Protein AF-X0X6C0-F1 (afdb_monomer_lite)

Organism: NCBI:txid412755

Sequence (104 aa):
MNFSKYIDIPYLHKGSEFSGADCWGLVKLIYKEEKSIILPNFWYREFWYKNDKNHIIDNIPKVKIIKILPPYQKFDGLLFYDQKRKLVNHIGLIIEEDKFIHTY

pLDDT: mean 88.21, std 8.88, range [65.0, 97.38]

InterPro domains:
  IPR000064 Endopeptidase, NLPC/P60 domain [PF00877] (10-103)
  IPR000064 Endopeptidase, NLPC/P60 domain [PS51935] (1-104)
  IPR038765 Papain-like cysteine peptidase superfamily [SSF54001] (5-103)

Radius of gyration: 13.35 Å; chains: 1; bounding box: 30×30×30 Å

Secondary structure (DSSP, 8-state):
--GGGGTTPPB-TT-EETTEE-HHHHHHHHHHHHH---PPPPP--TTGGGGT--HHHHHHHHHT-----SSP-TT-EEEEEETTTTEEEEEEEEEETTEEE---

Foldseek 3Di:
DDCVLLPPQDDDVQAQDSVHAAFVSVLQNCCCPVPVDHDDDFDDDPVNLVVLDQRVVVCCVVRVDDDDDPPDDFQDKDWDADPVSRYTDGIWTHHDVVDTDGDD

Structure (mmCIF, N/CA/C/O backbone):
data_AF-X0X6C0-F1
#
_entry.id   AF-X0X6C0-F1
#
loop_
_atom_site.group_PDB
_atom_site.id
_atom_site.type_symbol
_atom_site.label_atom_id
_atom_site.label_alt_id
_atom_site.label_comp_id
_atom_site.label_asym_id
_atom_site.label_entity_id
_atom_site.label_seq_id
_atom_site.pdbx_PDB_ins_code
_atom_site.Cartn_x
_atom_site.Cartn_y
_atom_site.Cartn_z
_atom_site.occupancy
_atom_site.B_iso_or_equiv
_atom_site.auth_seq_id
_atom_site.auth_comp_id
_atom_site.auth_asym_id
_atom_site.auth_atom_id
_atom_site.pdbx_PDB_model_num
ATOM 1 N N . MET A 1 1 ? -14.283 5.497 11.752 1.00 67.31 1 MET A N 1
ATOM 2 C CA . MET A 1 1 ? -13.517 5.839 10.531 1.00 67.31 1 MET A CA 1
ATOM 3 C C . MET A 1 1 ? -14.073 5.020 9.390 1.00 67.31 1 MET A C 1
ATOM 5 O O . MET A 1 1 ? -14.217 3.817 9.565 1.00 67.31 1 MET A O 1
ATOM 9 N N . ASN A 1 2 ? -14.426 5.672 8.286 1.00 85.62 2 ASN A N 1
ATOM 10 C CA . ASN A 1 2 ? -14.987 5.023 7.109 1.00 85.62 2 ASN A CA 1
ATOM 11 C C . ASN A 1 2 ? -13.914 4.983 6.006 1.00 85.62 2 ASN A C 1
ATOM 13 O O . ASN A 1 2 ? -13.487 6.038 5.541 1.00 85.62 2 ASN A O 1
ATOM 17 N N . PHE A 1 3 ? -13.479 3.783 5.607 1.00 92.25 3 PHE A N 1
ATOM 18 C CA . PHE A 1 3 ? -12.475 3.607 4.550 1.00 92.25 3 PHE A CA 1
ATOM 19 C C . PHE A 1 3 ? -13.050 3.653 3.129 1.00 92.25 3 PHE A C 1
ATOM 21 O O . PHE A 1 3 ? -12.276 3.647 2.178 1.00 92.25 3 PHE A O 1
ATOM 28 N N . SER A 1 4 ? -14.372 3.760 2.954 1.00 94.06 4 SER A N 1
ATOM 29 C CA . SER A 1 4 ? -15.015 3.824 1.635 1.00 94.06 4 SER A CA 1
ATOM 30 C C . SER A 1 4 ? -14.479 4.956 0.757 1.00 94.06 4 SER A C 1
ATOM 32 O O . SER A 1 4 ? -14.447 4.800 -0.455 1.00 94.06 4 SER A O 1
ATOM 34 N N . LYS A 1 5 ? -13.992 6.064 1.341 1.00 95.44 5 LYS A N 1
ATOM 35 C CA . LYS A 1 5 ? -13.390 7.175 0.578 1.00 95.44 5 LYS A CA 1
ATOM 36 C C . LYS A 1 5 ? -12.072 6.816 -0.124 1.00 95.44 5 LYS A C 1
ATOM 38 O O . LYS A 1 5 ? -11.607 7.586 -0.951 1.00 95.44 5 LYS A O 1
ATOM 43 N N . TYR A 1 6 ? -11.463 5.683 0.226 1.00 96.62 6 TYR A N 1
ATOM 44 C CA . TYR A 1 6 ? -10.223 5.187 -0.376 1.00 96.62 6 TYR A CA 1
ATOM 45 C C . TYR A 1 6 ? -10.447 4.083 -1.412 1.00 96.62 6 TYR A C 1
ATOM 47 O O . TYR A 1 6 ? -9.482 3.567 -1.973 1.00 96.62 6 TYR A O 1
ATOM 55 N N . ILE A 1 7 ? -11.703 3.696 -1.631 1.00 96.06 7 ILE A N 1
ATOM 56 C CA . ILE A 1 7 ? -12.088 2.706 -2.633 1.00 96.06 7 ILE A CA 1
ATOM 57 C C . ILE A 1 7 ? -12.160 3.393 -4.001 1.00 96.06 7 ILE A C 1
ATOM 59 O O . ILE A 1 7 ? -12.466 4.580 -4.083 1.00 96.06 7 ILE A O 1
ATOM 63 N N . ASP A 1 8 ? -11.828 2.648 -5.057 1.00 95.88 8 ASP A N 1
ATOM 64 C CA . ASP A 1 8 ? -11.825 3.095 -6.458 1.00 95.88 8 ASP A CA 1
ATOM 65 C C . ASP A 1 8 ? -10.878 4.261 -6.790 1.00 95.88 8 ASP A C 1
ATOM 67 O O . ASP A 1 8 ? -10.960 4.846 -7.872 1.00 95.88 8 ASP A O 1
ATOM 71 N N . ILE A 1 9 ? -9.917 4.570 -5.910 1.00 97.38 9 ILE A N 1
ATOM 72 C CA . ILE A 1 9 ? -8.798 5.446 -6.272 1.00 97.38 9 ILE A CA 1
ATOM 73 C C . ILE A 1 9 ? -8.024 4.764 -7.412 1.00 97.38 9 ILE A C 1
ATOM 75 O O . ILE A 1 9 ? -7.554 3.635 -7.233 1.00 97.38 9 ILE A O 1
ATOM 79 N N . PRO A 1 10 ? -7.868 5.416 -8.578 1.00 96.94 10 PRO A N 1
ATOM 80 C CA . PRO A 1 10 ? -7.202 4.799 -9.711 1.00 96.94 10 PRO A CA 1
ATOM 81 C C . PRO A 1 10 ? -5.726 4.546 -9.403 1.00 96.94 10 PRO A C 1
ATOM 83 O O . PRO A 1 10 ? -5.079 5.283 -8.654 1.00 96.94 10 PRO A O 1
ATOM 86 N N . TYR A 1 11 ? -5.170 3.511 -10.027 1.00 95.56 11 TYR A N 1
ATOM 87 C CA . TYR A 1 11 ? -3.736 3.282 -9.955 1.00 95.56 11 TYR A CA 1
ATOM 88 C C . TYR A 1 11 ? -2.980 4.444 -10.603 1.00 95.56 11 TYR A C 1
ATOM 90 O O . TYR A 1 11 ? -3.225 4.797 -11.758 1.00 95.56 11 TYR A O 1
ATOM 98 N N . LEU A 1 12 ? -2.018 4.997 -9.871 1.00 94.50 12 LEU A N 1
ATOM 99 C CA . LEU A 1 12 ? -1.051 5.946 -10.403 1.00 94.50 12 LEU A CA 1
ATOM 100 C C . LEU A 1 12 ? 0.309 5.636 -9.794 1.00 94.50 12 LEU A C 1
ATOM 102 O O . LEU A 1 12 ? 0.498 5.785 -8.588 1.00 94.50 12 LEU A O 1
ATOM 106 N N . HIS A 1 13 ? 1.271 5.238 -10.628 1.00 91.38 13 HIS A N 1
ATOM 107 C CA . HIS A 1 13 ? 2.648 5.013 -10.189 1.00 91.38 13 HIS A CA 1
ATOM 108 C C . HIS A 1 13 ? 3.200 6.271 -9.510 1.00 91.38 13 HIS A C 1
ATOM 110 O O . HIS A 1 13 ? 3.232 7.344 -10.115 1.00 91.38 13 HIS A O 1
ATOM 116 N N . LYS A 1 14 ? 3.646 6.140 -8.256 1.00 90.06 14 LYS A N 1
ATOM 117 C CA . LYS A 1 14 ? 4.063 7.234 -7.356 1.00 90.06 14 LYS A CA 1
ATOM 118 C C . LYS A 1 14 ? 2.971 8.239 -6.985 1.00 90.06 14 LYS A C 1
ATOM 120 O O . LYS A 1 14 ? 3.280 9.255 -6.359 1.00 90.06 14 LYS A O 1
ATOM 125 N N . GLY A 1 15 ? 1.721 7.983 -7.351 1.00 94.06 15 GLY A N 1
ATOM 126 C CA . GLY A 1 15 ? 0.579 8.748 -6.873 1.00 94.06 15 GLY A CA 1
ATOM 127 C C . GLY A 1 15 ? 0.400 8.548 -5.372 1.00 94.06 15 GLY A C 1
ATOM 128 O O . GLY A 1 15 ? 0.740 7.497 -4.840 1.00 94.06 15 GLY A O 1
ATOM 129 N N . SER A 1 16 ? -0.118 9.550 -4.669 1.00 95.06 16 SER A N 1
ATOM 130 C CA . SER A 1 16 ? -0.477 9.435 -3.248 1.00 95.06 16 SER A CA 1
ATOM 131 C C . SER A 1 16 ? -1.620 10.380 -2.883 1.00 95.06 16 SER A C 1
ATOM 133 O O . SER A 1 16 ? -1.598 11.015 -1.828 1.00 95.06 16 SER A O 1
ATOM 135 N N . GLU A 1 17 ? -2.568 10.534 -3.802 1.00 96.75 17 GLU A N 1
ATOM 136 C CA . GLU A 1 17 ? -3.716 11.433 -3.697 1.00 96.75 17 GLU A CA 1
ATOM 137 C C . GLU A 1 17 ? -4.991 10.701 -4.127 1.00 96.75 17 GLU A C 1
ATOM 139 O O . GLU A 1 17 ? -4.931 9.623 -4.713 1.00 96.75 17 GLU A O 1
ATOM 144 N N . PHE A 1 18 ? -6.162 11.286 -3.865 1.00 97.25 18 PHE A N 1
ATOM 145 C CA . PHE A 1 18 ? -7.439 10.709 -4.307 1.00 97.25 18 PHE A CA 1
ATOM 146 C C . PHE A 1 18 ? -7.578 10.643 -5.838 1.00 97.25 18 PHE A C 1
ATOM 148 O O . PHE A 1 18 ? -8.361 9.849 -6.346 1.00 97.25 18 PHE A O 1
ATOM 155 N N . SER A 1 19 ? -6.804 11.445 -6.576 1.00 97.25 19 SER A N 1
ATOM 156 C CA . SER A 1 19 ? -6.709 11.394 -8.041 1.00 97.25 19 SER A CA 1
ATOM 157 C C . SER A 1 19 ? -5.917 10.191 -8.557 1.00 97.25 19 SER A C 1
ATOM 159 O O . SER A 1 19 ? -5.999 9.881 -9.743 1.00 97.25 19 SER A O 1
ATOM 161 N N . GLY A 1 20 ? -5.156 9.521 -7.687 1.00 96.88 20 GLY A N 1
ATOM 162 C CA . GLY A 1 20 ? -4.458 8.289 -7.999 1.00 96.88 20 GLY A CA 1
ATOM 163 C C . GLY A 1 20 ? -3.378 7.931 -6.980 1.00 96.88 20 GLY A C 1
ATOM 164 O O . GLY A 1 20 ? -2.661 8.796 -6.461 1.00 96.88 20 GLY A O 1
ATOM 165 N N . ALA A 1 21 ? -3.235 6.634 -6.723 1.00 96.25 21 ALA A N 1
ATOM 166 C CA . ALA A 1 21 ? -2.257 6.099 -5.788 1.00 96.25 21 ALA A CA 1
ATOM 167 C C . ALA A 1 21 ? -1.726 4.731 -6.226 1.00 96.25 21 ALA A C 1
ATOM 169 O O . ALA A 1 21 ? -2.454 3.938 -6.817 1.00 96.25 21 ALA A O 1
ATOM 170 N N . ASP A 1 22 ? -0.469 4.447 -5.893 1.00 94.06 22 ASP A N 1
ATOM 171 C CA . ASP A 1 22 ? 0.062 3.082 -5.877 1.00 94.06 22 ASP A CA 1
ATOM 172 C C . ASP A 1 22 ? 0.032 2.505 -4.452 1.00 94.06 22 ASP A C 1
ATOM 174 O O . ASP A 1 22 ? -0.439 3.156 -3.514 1.00 94.06 22 ASP A O 1
ATOM 178 N N . CYS A 1 23 ? 0.512 1.273 -4.268 1.00 93.69 23 CYS A N 1
ATOM 179 C CA . CYS A 1 23 ? 0.449 0.587 -2.975 1.00 93.69 23 CYS A CA 1
ATOM 180 C C . CYS A 1 23 ? 1.046 1.391 -1.804 1.00 93.69 23 CYS A C 1
ATOM 182 O O . CYS A 1 23 ? 0.421 1.498 -0.747 1.00 93.69 23 CYS A O 1
ATOM 184 N N . TRP A 1 24 ? 2.216 2.011 -1.982 1.00 93.06 24 TRP A N 1
ATOM 185 C CA . TRP A 1 24 ? 2.815 2.867 -0.953 1.00 93.06 24 TRP A CA 1
ATOM 186 C C . TRP A 1 24 ? 2.095 4.214 -0.860 1.00 93.06 24 TRP A C 1
ATOM 188 O O . TRP A 1 24 ? 1.848 4.728 0.230 1.00 93.06 24 TRP A O 1
ATOM 198 N N . GLY A 1 25 ? 1.710 4.767 -2.005 1.00 94.62 25 GLY A N 1
ATOM 199 C CA . GLY A 1 25 ? 0.916 5.973 -2.136 1.00 94.62 25 GLY A CA 1
ATOM 200 C C . GLY A 1 25 ? -0.379 5.957 -1.339 1.00 94.62 25 GLY A C 1
ATOM 201 O O . GLY A 1 25 ? -0.696 6.936 -0.663 1.00 94.62 25 GLY A O 1
ATOM 202 N N . LEU A 1 26 ? -1.091 4.832 -1.366 1.00 96.62 26 LEU A N 1
ATOM 203 C CA . LEU A 1 26 ? -2.326 4.638 -0.622 1.00 96.62 26 LEU A CA 1
ATOM 204 C C . LEU A 1 26 ? -2.067 4.633 0.888 1.00 96.62 26 LEU A C 1
ATOM 206 O O . LEU A 1 26 ? -2.780 5.303 1.633 1.00 96.62 26 LEU A O 1
ATOM 210 N N . VAL A 1 27 ? -1.011 3.948 1.345 1.00 94.81 27 VAL A N 1
ATOM 211 C CA . VAL A 1 27 ? -0.592 3.971 2.757 1.00 94.81 27 VAL A CA 1
ATOM 212 C C . VAL A 1 27 ? -0.290 5.405 3.195 1.00 94.81 27 VAL A C 1
ATOM 214 O O . VAL A 1 27 ? -0.806 5.862 4.214 1.00 94.81 27 VAL A O 1
ATOM 217 N N . LYS A 1 28 ? 0.482 6.153 2.397 1.00 94.44 28 LYS A N 1
ATOM 218 C CA . LYS A 1 28 ? 0.780 7.567 2.668 1.00 94.44 28 LYS A CA 1
ATOM 219 C C . LYS A 1 28 ? -0.487 8.413 2.771 1.00 94.44 28 LYS A C 1
ATOM 221 O O . LYS A 1 28 ? -0.604 9.210 3.700 1.00 94.44 28 LYS A O 1
ATOM 226 N N . LEU A 1 29 ? -1.410 8.254 1.822 1.00 96.56 29 LEU A N 1
ATOM 227 C CA . LEU A 1 29 ? -2.666 8.997 1.787 1.00 96.56 29 LEU A CA 1
ATOM 228 C C . LEU A 1 29 ? -3.499 8.718 3.044 1.00 96.56 29 LEU A C 1
ATOM 230 O O . LEU A 1 29 ? -3.946 9.654 3.698 1.00 96.56 29 LEU A O 1
ATOM 234 N N . ILE A 1 30 ? -3.646 7.452 3.438 1.00 96.69 30 ILE A N 1
ATOM 235 C CA . ILE A 1 30 ? -4.405 7.080 4.638 1.00 96.69 30 ILE A CA 1
ATOM 236 C C . ILE A 1 30 ? -3.760 7.654 5.906 1.00 96.69 30 ILE A C 1
ATOM 238 O O . ILE A 1 30 ? -4.459 8.225 6.737 1.00 96.69 30 ILE A O 1
ATOM 242 N N . TYR A 1 31 ? -2.437 7.557 6.064 1.00 95.25 31 TYR A N 1
ATOM 243 C CA . TYR A 1 31 ? -1.751 8.138 7.226 1.00 95.25 31 TYR A CA 1
ATOM 244 C C . TYR A 1 31 ? -1.871 9.664 7.279 1.00 95.25 31 TYR A C 1
ATOM 246 O O . TYR A 1 31 ? -2.056 10.231 8.358 1.00 95.25 31 TYR A O 1
ATOM 254 N N . LYS A 1 32 ? -1.811 10.334 6.126 1.00 96.00 32 LYS A N 1
ATOM 255 C CA . LYS A 1 32 ? -2.008 11.782 6.046 1.00 96.00 32 LYS A CA 1
ATOM 256 C C . LYS A 1 32 ? -3.418 12.168 6.494 1.00 96.00 32 LYS A C 1
ATOM 258 O O . LYS A 1 32 ? -3.561 13.044 7.336 1.00 96.00 32 LYS A O 1
ATOM 263 N N . GLU A 1 33 ? -4.436 11.503 5.964 1.00 96.50 33 GLU A N 1
ATOM 264 C CA . GLU A 1 33 ? -5.841 11.871 6.171 1.00 96.50 33 GLU A CA 1
ATOM 265 C C . GLU A 1 33 ? -6.403 11.412 7.528 1.00 96.50 33 GLU A C 1
ATOM 267 O O . GLU A 1 33 ? -7.178 12.133 8.147 1.00 96.50 33 GLU A O 1
ATOM 272 N N . GLU A 1 34 ? -6.022 10.226 8.014 1.00 96.06 34 GLU A N 1
ATOM 273 C CA . GLU A 1 34 ? -6.586 9.646 9.245 1.00 96.06 34 GLU A CA 1
ATOM 274 C C . GLU A 1 34 ? -5.720 9.892 10.486 1.00 96.06 34 GLU A C 1
ATOM 276 O O . GLU A 1 34 ? -6.200 9.744 11.613 1.00 96.06 34 GLU A O 1
ATOM 281 N N . LYS A 1 35 ? -4.431 10.212 10.304 1.00 93.88 35 LYS A N 1
ATOM 282 C CA . LYS 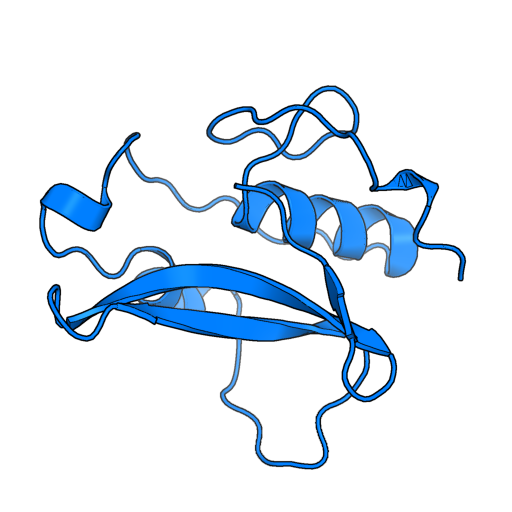A 1 35 ? -3.469 10.396 11.405 1.00 93.88 35 LYS A CA 1
ATOM 283 C C . LYS A 1 35 ? -2.729 11.728 11.367 1.00 93.88 35 LYS A C 1
ATOM 285 O O . LYS A 1 35 ? -1.984 11.999 12.304 1.00 93.88 35 LYS A O 1
ATOM 290 N N . SER A 1 36 ? -2.891 12.538 10.320 1.00 95.81 36 SER A N 1
ATOM 291 C CA . SER A 1 36 ? -2.089 13.752 10.106 1.00 95.81 36 SER A CA 1
ATOM 292 C C . SER A 1 36 ? -0.575 13.477 10.093 1.00 95.81 36 SER A C 1
ATOM 294 O O . SER A 1 36 ? 0.224 14.341 10.448 1.00 95.81 36 SER A O 1
ATOM 296 N N . ILE A 1 37 ? -0.165 12.265 9.687 1.00 92.19 37 ILE A N 1
ATOM 297 C CA . ILE A 1 37 ? 1.240 11.842 9.602 1.00 92.19 37 ILE A CA 1
ATOM 298 C C . ILE A 1 37 ? 1.662 11.807 8.135 1.00 92.19 37 ILE A C 1
ATOM 300 O O . ILE A 1 37 ? 1.085 11.086 7.323 1.00 92.19 37 ILE A O 1
ATOM 304 N N . ILE A 1 38 ? 2.716 12.550 7.799 1.00 91.31 38 ILE A N 1
ATOM 305 C CA . ILE A 1 38 ? 3.284 12.564 6.449 1.00 91.31 38 ILE A CA 1
ATOM 306 C C . ILE A 1 38 ? 4.394 11.518 6.369 1.00 91.31 38 ILE A C 1
ATOM 308 O O . ILE A 1 38 ? 5.485 11.698 6.909 1.00 91.31 38 ILE A O 1
ATOM 312 N N . LEU A 1 39 ? 4.114 10.426 5.664 1.00 89.50 39 LEU A N 1
ATOM 313 C CA . LEU A 1 39 ? 5.110 9.413 5.333 1.00 89.50 39 LEU A CA 1
ATOM 314 C C . LEU A 1 39 ? 5.935 9.847 4.099 1.00 89.50 39 LEU A C 1
ATOM 316 O O . LEU A 1 39 ? 5.389 10.445 3.164 1.00 89.50 39 LEU A O 1
ATOM 320 N N . PRO A 1 40 ? 7.248 9.562 4.058 1.00 86.31 40 PRO A N 1
ATOM 321 C CA . PRO A 1 40 ? 8.129 9.987 2.981 1.00 86.31 40 PRO A CA 1
ATOM 322 C C . PRO A 1 40 ? 7.898 9.204 1.688 1.00 86.31 40 PRO A C 1
ATOM 324 O O . PRO A 1 40 ? 7.360 8.096 1.655 1.00 86.31 40 PRO A O 1
ATOM 327 N N . ASN A 1 41 ? 8.367 9.797 0.594 1.00 82.00 41 ASN A N 1
ATOM 328 C CA . ASN A 1 41 ? 8.412 9.142 -0.703 1.00 82.00 41 ASN A CA 1
ATOM 329 C C . ASN A 1 41 ? 9.580 8.163 -0.780 1.00 82.00 41 ASN A C 1
ATOM 331 O O . ASN A 1 41 ? 10.704 8.479 -0.383 1.00 82.00 41 ASN A O 1
ATOM 335 N N . PHE A 1 42 ? 9.328 7.008 -1.385 1.00 77.25 42 PHE A N 1
ATOM 336 C CA . PHE A 1 42 ? 10.385 6.111 -1.824 1.00 77.25 42 PHE A CA 1
ATOM 337 C C . PHE A 1 42 ? 10.604 6.313 -3.314 1.00 77.25 42 PHE A C 1
ATOM 339 O O . PHE A 1 42 ? 9.659 6.400 -4.095 1.00 77.25 42 PHE A O 1
ATOM 346 N N . TRP A 1 43 ? 11.865 6.406 -3.725 1.00 71.38 43 TRP A N 1
ATOM 347 C CA . TRP A 1 43 ? 12.179 6.433 -5.143 1.00 71.38 43 TRP A CA 1
ATOM 348 C C . TRP A 1 43 ? 12.319 4.998 -5.651 1.00 71.38 43 TRP A C 1
ATOM 350 O O . TRP A 1 43 ? 13.224 4.271 -5.239 1.00 71.38 43 TRP A O 1
ATOM 360 N N . TYR A 1 44 ? 11.434 4.602 -6.560 1.00 76.69 44 TYR A N 1
ATOM 361 C CA . TYR A 1 44 ? 11.538 3.370 -7.338 1.00 76.69 44 TYR A CA 1
ATOM 362 C C . TYR A 1 44 ? 11.066 3.608 -8.776 1.00 76.69 44 TYR A C 1
ATOM 364 O O . TYR A 1 44 ? 10.354 4.571 -9.079 1.00 76.69 44 TYR A O 1
ATOM 372 N N . ARG A 1 45 ? 11.528 2.764 -9.699 1.00 76.81 45 ARG A N 1
ATOM 373 C CA . ARG A 1 45 ? 11.047 2.754 -11.090 1.00 76.81 45 ARG A CA 1
ATOM 374 C C . ARG A 1 45 ? 9.761 1.944 -11.177 1.00 76.81 45 ARG A C 1
ATOM 376 O O . ARG A 1 45 ? 9.502 1.129 -10.303 1.00 76.81 45 ARG A O 1
ATOM 383 N N . GLU A 1 46 ? 8.970 2.149 -12.219 1.00 75.12 46 GLU A N 1
ATOM 384 C CA . GLU A 1 46 ? 7.859 1.237 -12.494 1.00 75.12 46 GLU A CA 1
ATOM 385 C C . GLU A 1 46 ? 8.406 -0.182 -12.735 1.00 75.12 46 GLU A C 1
ATOM 387 O O . GLU A 1 46 ? 9.533 -0.344 -13.214 1.00 75.12 46 GLU A O 1
ATOM 392 N N . PHE A 1 47 ? 7.648 -1.210 -12.345 1.00 78.62 47 PHE A N 1
ATOM 393 C CA . PHE A 1 47 ? 8.056 -2.620 -12.445 1.00 78.62 47 PHE A CA 1
ATOM 394 C C . PHE A 1 47 ? 9.402 -2.957 -11.781 1.00 78.62 47 PHE A C 1
ATOM 396 O O . PHE A 1 47 ? 10.096 -3.889 -12.193 1.00 78.62 47 PHE A O 1
ATOM 403 N N . TRP A 1 48 ? 9.785 -2.218 -10.739 1.00 75.50 48 TRP A N 1
ATOM 404 C CA . TRP A 1 48 ? 11.045 -2.407 -10.018 1.00 75.50 48 TRP A CA 1
ATOM 405 C C . TRP A 1 48 ? 11.278 -3.837 -9.519 1.00 75.50 48 TRP A C 1
ATOM 407 O O . TRP A 1 48 ? 12.420 -4.296 -9.504 1.00 75.50 48 TRP A O 1
ATOM 417 N N . TYR A 1 49 ? 10.202 -4.552 -9.185 1.00 74.75 49 TYR A N 1
ATOM 418 C CA . TYR A 1 49 ? 10.225 -5.945 -8.742 1.00 74.75 49 TYR A CA 1
ATOM 419 C C . TYR A 1 49 ? 10.820 -6.909 -9.784 1.00 74.75 49 TYR A C 1
ATOM 421 O O . TYR A 1 49 ? 11.176 -8.028 -9.438 1.00 74.75 49 TYR A O 1
ATOM 429 N N . LYS A 1 50 ? 10.941 -6.509 -11.059 1.00 78.50 50 LYS A N 1
ATOM 430 C CA . LYS A 1 50 ? 11.597 -7.313 -12.107 1.00 78.50 50 LYS A CA 1
ATOM 431 C C . LYS A 1 50 ? 13.123 -7.354 -11.985 1.00 78.50 50 LYS A C 1
ATOM 433 O O . LYS A 1 50 ? 13.739 -8.192 -12.625 1.00 78.50 50 LYS A O 1
ATOM 438 N N . ASN A 1 51 ? 13.719 -6.449 -11.210 1.00 78.56 51 ASN A N 1
ATOM 439 C CA . ASN A 1 51 ? 15.170 -6.347 -11.031 1.00 78.56 51 ASN A CA 1
ATOM 440 C C . ASN A 1 51 ? 15.626 -6.840 -9.646 1.00 78.56 51 ASN A C 1
ATOM 442 O O . ASN A 1 51 ? 16.662 -6.391 -9.161 1.00 78.56 51 ASN A O 1
ATOM 446 N N . ASP A 1 52 ? 14.813 -7.665 -8.981 1.00 70.62 52 ASP A N 1
ATOM 447 C CA . ASP A 1 52 ? 15.082 -8.264 -7.666 1.00 70.62 52 ASP A CA 1
ATOM 448 C C . ASP A 1 52 ? 15.436 -7.275 -6.535 1.00 70.62 52 ASP A C 1
ATOM 450 O O . ASP A 1 52 ? 16.201 -7.577 -5.621 1.00 70.62 52 ASP A O 1
ATOM 454 N N . LYS A 1 53 ? 14.870 -6.062 -6.579 1.00 77.25 53 LYS A N 1
ATOM 455 C CA . LYS A 1 53 ? 15.081 -5.023 -5.555 1.00 77.25 53 LYS A CA 1
ATOM 456 C C . LYS A 1 53 ? 13.969 -5.034 -4.520 1.00 77.25 53 LYS A C 1
ATOM 458 O O . LYS A 1 53 ? 12.813 -5.161 -4.894 1.00 77.25 53 LYS A O 1
ATOM 463 N N . ASN A 1 54 ? 14.295 -4.821 -3.247 1.00 77.94 54 ASN A N 1
ATOM 464 C CA . ASN A 1 54 ? 13.352 -4.851 -2.127 1.00 77.94 54 ASN A CA 1
ATOM 465 C C . ASN A 1 54 ? 12.924 -3.431 -1.727 1.00 77.94 54 ASN A C 1
ATOM 467 O O . ASN A 1 54 ? 13.006 -3.050 -0.567 1.00 77.94 54 ASN A O 1
ATOM 471 N N . HIS A 1 55 ? 12.459 -2.610 -2.673 1.00 77.88 55 HIS A N 1
ATOM 472 C CA . HIS A 1 55 ? 12.306 -1.166 -2.442 1.00 77.88 55 HIS A CA 1
ATOM 473 C C . HIS A 1 55 ? 11.418 -0.787 -1.249 1.00 77.88 55 HIS A C 1
ATOM 475 O O . HIS A 1 55 ? 11.647 0.263 -0.654 1.00 77.88 55 HIS A O 1
ATOM 481 N N . ILE A 1 56 ? 10.438 -1.610 -0.876 1.00 78.19 56 ILE A N 1
ATOM 482 C CA . ILE A 1 56 ? 9.633 -1.356 0.323 1.00 78.19 56 ILE A CA 1
ATOM 483 C C . ILE A 1 56 ? 10.487 -1.565 1.580 1.00 78.19 56 ILE A C 1
ATOM 485 O O . ILE A 1 56 ? 10.619 -0.640 2.378 1.00 78.19 56 ILE A O 1
ATOM 489 N N . ILE A 1 57 ? 11.136 -2.728 1.721 1.00 77.81 57 ILE A N 1
ATOM 490 C CA . ILE A 1 57 ? 11.998 -3.041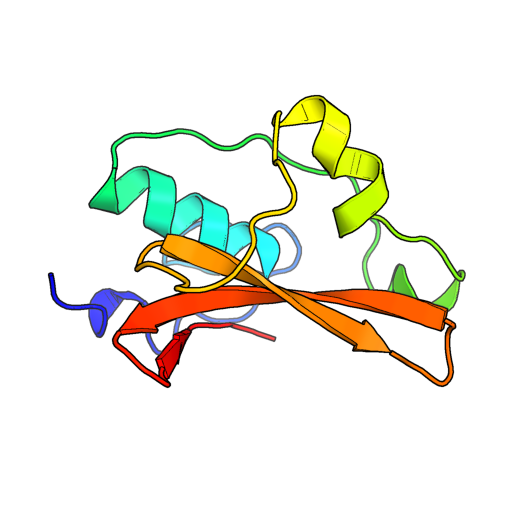 2.873 1.00 77.81 57 ILE A CA 1
ATOM 491 C C . ILE A 1 57 ? 13.242 -2.148 2.911 1.00 77.81 57 ILE A C 1
ATOM 493 O O . ILE A 1 57 ? 13.584 -1.615 3.959 1.00 77.81 57 ILE A O 1
ATOM 497 N N . ASP A 1 58 ? 13.903 -1.919 1.782 1.00 79.44 58 ASP A N 1
ATOM 498 C CA . ASP A 1 58 ? 15.150 -1.152 1.715 1.00 79.44 58 ASP A CA 1
ATOM 499 C C . ASP A 1 58 ? 14.953 0.311 2.140 1.00 79.44 58 ASP A C 1
ATOM 501 O O . ASP A 1 58 ? 15.897 0.983 2.560 1.00 79.44 58 ASP A O 1
ATOM 505 N N . ASN A 1 59 ? 13.721 0.825 2.049 1.00 74.75 59 ASN A N 1
ATOM 506 C CA . ASN A 1 59 ? 13.390 2.162 2.521 1.00 74.75 59 ASN A CA 1
ATOM 507 C C . ASN A 1 59 ? 12.784 2.194 3.940 1.00 74.75 59 ASN A C 1
ATOM 509 O O . ASN A 1 59 ? 12.698 3.289 4.495 1.00 74.75 59 ASN A O 1
ATOM 513 N N . ILE A 1 60 ? 12.470 1.050 4.577 1.00 70.44 60 ILE A N 1
ATOM 514 C CA . ILE A 1 60 ? 12.019 0.949 5.990 1.00 70.44 60 ILE A CA 1
ATOM 515 C C . ILE A 1 60 ? 12.921 1.731 6.963 1.00 70.44 60 ILE A C 1
ATOM 517 O O . ILE A 1 60 ? 12.385 2.446 7.817 1.00 70.44 60 ILE A O 1
ATOM 521 N N . PRO A 1 61 ? 14.268 1.695 6.849 1.00 65.00 61 PRO A N 1
ATOM 522 C CA . PRO A 1 61 ? 15.134 2.455 7.751 1.00 65.00 61 PRO A CA 1
ATOM 523 C C . PRO A 1 61 ? 14.904 3.971 7.695 1.00 65.00 61 PRO A C 1
ATOM 525 O O . PRO A 1 61 ? 15.092 4.658 8.696 1.00 65.00 61 PRO A O 1
ATOM 528 N N . LYS A 1 62 ? 14.442 4.509 6.557 1.00 67.25 62 LYS A N 1
ATOM 529 C CA . LYS A 1 62 ? 14.150 5.945 6.397 1.00 67.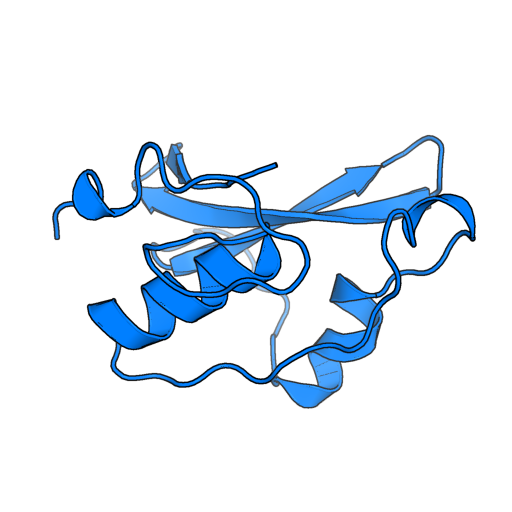25 62 LYS A CA 1
ATOM 530 C C . LYS A 1 62 ? 12.870 6.379 7.114 1.00 67.25 62 LYS A C 1
ATOM 532 O O . LYS A 1 62 ? 12.672 7.571 7.322 1.00 67.25 62 LYS A O 1
ATOM 537 N N . VAL A 1 63 ? 12.007 5.430 7.478 1.00 65.31 63 VAL A N 1
ATOM 538 C CA . VAL A 1 63 ? 10.678 5.674 8.066 1.00 65.31 63 VAL A CA 1
ATOM 539 C C . VAL A 1 63 ? 10.525 5.175 9.493 1.00 65.31 63 VAL A C 1
ATOM 541 O O . VAL A 1 63 ? 9.441 5.304 10.052 1.00 65.31 63 VAL A O 1
ATOM 544 N N . LYS A 1 64 ? 11.588 4.633 10.105 1.00 70.69 64 LYS A N 1
ATOM 545 C CA . LYS A 1 64 ? 11.527 4.006 11.438 1.00 70.69 64 LYS A CA 1
ATOM 546 C C . LYS A 1 64 ? 10.401 2.961 11.543 1.00 70.69 64 LYS A C 1
ATOM 548 O O . LYS A 1 64 ? 9.824 2.780 12.612 1.00 70.69 64 LYS A O 1
ATOM 553 N N . ILE A 1 65 ? 10.076 2.282 10.440 1.00 72.19 65 ILE A N 1
ATOM 554 C CA . ILE A 1 65 ? 9.124 1.170 10.469 1.00 72.19 65 ILE A CA 1
ATOM 555 C C . ILE A 1 65 ? 9.795 0.021 11.226 1.00 72.19 65 ILE A C 1
ATOM 557 O O . ILE A 1 65 ? 10.928 -0.356 10.927 1.00 72.19 65 ILE A O 1
ATOM 561 N N . ILE A 1 66 ? 9.099 -0.522 12.220 1.00 81.81 66 ILE A N 1
ATOM 562 C CA . ILE A 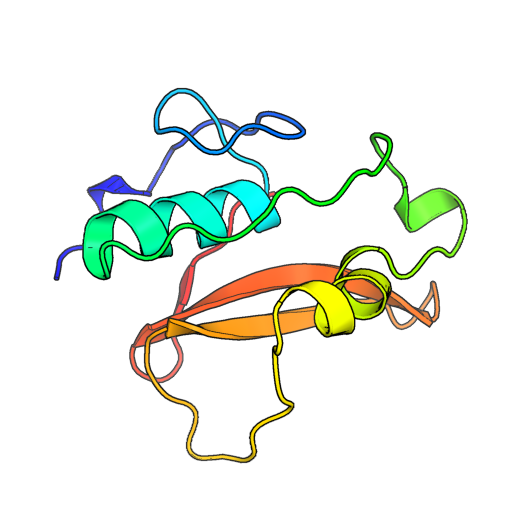1 66 ? 9.559 -1.665 13.007 1.00 81.81 66 ILE A CA 1
ATOM 563 C C . ILE A 1 66 ? 8.738 -2.897 12.646 1.00 81.81 66 ILE A C 1
ATOM 565 O O . ILE A 1 66 ? 7.553 -2.803 12.332 1.00 81.81 66 ILE A O 1
ATOM 569 N N . LYS A 1 67 ? 9.367 -4.072 12.704 1.00 85.88 67 LYS A N 1
ATOM 570 C CA . LYS A 1 67 ? 8.629 -5.332 12.657 1.00 85.88 67 LYS A CA 1
ATOM 571 C C . LYS A 1 67 ? 7.884 -5.501 13.980 1.00 85.88 67 LYS A C 1
ATOM 573 O O . LYS A 1 67 ? 8.497 -5.414 15.040 1.00 85.88 67 LYS A O 1
ATOM 578 N N . ILE A 1 68 ? 6.593 -5.786 13.898 1.00 88.25 68 ILE A N 1
ATOM 579 C CA . ILE A 1 68 ? 5.726 -6.037 15.051 1.00 88.25 68 ILE A CA 1
ATOM 580 C C . ILE A 1 68 ? 5.313 -7.513 15.108 1.00 88.25 68 ILE A C 1
ATOM 582 O O . ILE A 1 68 ? 5.348 -8.222 14.097 1.00 88.25 68 ILE A O 1
ATOM 586 N N . LEU A 1 69 ? 4.944 -7.982 16.299 1.00 88.62 69 LEU A N 1
ATOM 587 C CA . LEU A 1 69 ? 4.392 -9.318 16.533 1.00 88.62 69 LEU A CA 1
ATOM 588 C C . LEU A 1 69 ? 2.885 -9.212 16.815 1.00 88.62 69 LEU A C 1
ATOM 590 O O . LEU A 1 69 ? 2.447 -8.153 17.265 1.00 88.62 69 LEU A O 1
ATOM 594 N N . PRO A 1 70 ? 2.101 -10.281 16.574 1.00 88.44 70 PRO A N 1
ATOM 595 C CA . PRO A 1 70 ? 0.693 -10.311 16.947 1.00 88.44 70 PRO A CA 1
ATOM 596 C C . PRO A 1 70 ? 0.460 -9.964 18.432 1.00 88.44 70 PRO A C 1
ATOM 598 O O . PRO A 1 70 ? 1.309 -10.292 19.267 1.00 88.44 70 PRO A O 1
ATOM 601 N N . PRO A 1 71 ? -0.700 -9.376 18.779 1.00 91.38 71 PRO A N 1
ATOM 602 C CA . PRO A 1 71 ? -1.815 -9.062 17.883 1.00 91.38 71 PRO A CA 1
ATOM 603 C C . PRO A 1 71 ? -1.535 -7.835 17.005 1.00 91.38 71 PRO A C 1
ATOM 605 O O . PRO A 1 71 ? -1.031 -6.817 17.479 1.00 91.38 71 PRO A O 1
ATOM 608 N N . TYR A 1 72 ? -1.873 -7.941 15.718 1.00 92.81 72 TYR A N 1
ATOM 609 C CA . TYR A 1 72 ? -1.771 -6.819 14.789 1.00 92.81 72 TYR A CA 1
ATOM 610 C C . TYR A 1 72 ? -2.923 -5.841 15.003 1.00 92.81 72 TYR A C 1
ATOM 612 O O . TYR A 1 72 ? -4.035 -6.229 15.361 1.00 92.81 72 TYR A O 1
ATOM 620 N N . GLN A 1 73 ? -2.648 -4.567 14.776 1.00 93.44 73 GLN A N 1
ATOM 621 C CA . GLN A 1 73 ? -3.555 -3.465 15.020 1.00 93.44 73 GLN A CA 1
ATOM 622 C C . GLN A 1 73 ? -3.912 -2.750 13.722 1.00 93.44 73 GLN A C 1
ATOM 624 O O . GLN A 1 73 ? -3.230 -2.798 12.698 1.00 93.44 73 GLN A O 1
ATOM 629 N N . LYS A 1 74 ? -5.026 -2.028 13.787 1.00 94.81 74 LYS A N 1
ATOM 630 C CA . LYS A 1 74 ? -5.429 -1.106 12.735 1.00 94.81 74 LYS A CA 1
ATOM 631 C C . LYS A 1 74 ? -4.308 -0.102 12.456 1.00 94.81 74 LYS A C 1
ATOM 633 O O . LYS A 1 74 ? -3.751 0.463 13.393 1.00 94.81 74 LYS A O 1
ATOM 638 N N . PHE A 1 75 ? -4.079 0.183 11.177 1.00 93.94 75 PHE A N 1
ATOM 639 C CA . PHE A 1 75 ? -2.965 0.969 10.639 1.00 93.94 75 PHE A CA 1
ATOM 640 C C . PHE A 1 75 ? -1.608 0.260 10.611 1.00 93.94 75 PHE A C 1
ATOM 642 O O . PHE A 1 75 ? -0.652 0.859 10.135 1.00 93.94 75 PHE A O 1
ATOM 649 N N . ASP A 1 76 ? -1.496 -1.004 11.012 1.00 94.00 76 ASP A N 1
ATOM 650 C CA . ASP A 1 76 ? -0.259 -1.734 10.758 1.00 94.00 76 ASP A CA 1
ATOM 651 C C . ASP A 1 76 ? -0.109 -2.064 9.268 1.00 94.00 76 ASP A C 1
ATOM 653 O O . ASP A 1 76 ? -1.072 -2.396 8.566 1.00 94.00 76 ASP A O 1
ATOM 657 N N . GLY A 1 77 ? 1.124 -1.947 8.774 1.00 92.69 77 GLY A N 1
ATOM 658 C CA . GLY A 1 77 ? 1.473 -2.280 7.397 1.00 92.69 77 GLY A CA 1
ATOM 659 C C . GLY A 1 77 ? 1.549 -3.791 7.188 1.00 92.69 77 GLY A C 1
ATOM 660 O O . GLY A 1 77 ? 2.234 -4.495 7.929 1.00 92.69 77 GLY A O 1
ATOM 661 N N . LEU A 1 78 ? 0.898 -4.279 6.135 1.00 93.25 78 LEU A N 1
ATOM 662 C CA . LEU A 1 78 ? 0.917 -5.678 5.718 1.00 93.25 78 LEU A CA 1
ATOM 663 C C . LEU A 1 78 ? 1.790 -5.829 4.468 1.00 93.25 78 LEU A C 1
ATOM 665 O O . LEU A 1 78 ? 1.416 -5.374 3.390 1.00 93.25 78 LEU A O 1
ATOM 669 N N . LEU A 1 79 ? 2.961 -6.452 4.605 1.00 91.75 79 LEU A N 1
ATOM 670 C CA . LEU A 1 79 ? 3.886 -6.679 3.490 1.00 91.75 79 LEU A CA 1
ATOM 671 C C . LEU A 1 79 ? 3.574 -7.997 2.778 1.00 91.75 79 LEU A C 1
ATOM 673 O O . LEU A 1 79 ? 3.452 -9.036 3.426 1.00 91.75 79 LEU A O 1
ATOM 677 N N . PHE A 1 80 ? 3.534 -7.974 1.446 1.00 91.69 80 PHE A N 1
ATOM 678 C CA . PHE A 1 80 ? 3.365 -9.181 0.638 1.00 91.69 80 PHE A CA 1
ATOM 679 C C . PHE A 1 80 ? 4.714 -9.623 0.092 1.00 91.69 80 PHE A C 1
ATOM 681 O O . PHE A 1 80 ? 5.410 -8.859 -0.580 1.00 91.69 80 PHE A O 1
ATOM 688 N N . TYR A 1 81 ? 5.072 -10.870 0.380 1.00 90.25 81 TYR A N 1
ATOM 689 C CA . TYR A 1 81 ? 6.320 -11.474 -0.060 1.00 90.25 81 TYR A CA 1
ATOM 690 C C . TYR A 1 81 ? 6.089 -12.386 -1.269 1.00 90.25 81 TYR A C 1
ATOM 692 O O . TYR A 1 81 ? 5.361 -13.376 -1.189 1.00 90.25 81 TYR A O 1
ATOM 700 N N . ASP A 1 82 ? 6.743 -12.074 -2.385 1.00 89.56 82 ASP A N 1
ATOM 701 C CA . ASP A 1 82 ? 6.787 -12.918 -3.574 1.00 89.56 82 ASP A CA 1
ATOM 702 C C . ASP A 1 82 ? 7.842 -14.015 -3.383 1.00 89.56 82 ASP A C 1
ATOM 704 O O . ASP A 1 82 ? 9.047 -13.768 -3.459 1.00 89.56 82 ASP A O 1
ATOM 708 N N . GLN A 1 83 ? 7.388 -15.251 -3.162 1.00 88.88 83 GLN A N 1
ATOM 709 C CA . GLN A 1 83 ? 8.270 -16.404 -2.963 1.00 88.88 83 GLN A CA 1
ATOM 710 C C . GLN A 1 83 ? 9.120 -16.747 -4.195 1.00 88.88 83 GLN A C 1
ATOM 712 O O . GLN A 1 83 ? 10.228 -17.259 -4.039 1.00 88.88 83 GLN A O 1
ATOM 717 N N . LYS A 1 84 ? 8.635 -16.471 -5.414 1.00 88.69 84 LYS A N 1
ATOM 718 C CA . LYS A 1 84 ? 9.370 -16.779 -6.651 1.00 88.69 84 LYS A CA 1
ATOM 719 C C . LYS A 1 84 ? 10.531 -15.810 -6.847 1.00 88.69 84 LYS A C 1
ATOM 721 O O . LYS A 1 84 ? 11.623 -16.237 -7.203 1.00 88.69 84 LYS A O 1
ATOM 726 N N . ARG A 1 85 ? 10.294 -14.521 -6.591 1.00 85.00 85 ARG A N 1
ATOM 727 C CA . ARG A 1 85 ? 11.298 -13.445 -6.717 1.00 85.00 85 ARG A CA 1
ATOM 728 C C . ARG A 1 85 ? 12.111 -13.203 -5.446 1.00 85.00 85 ARG A C 1
ATOM 730 O O . ARG A 1 85 ? 13.079 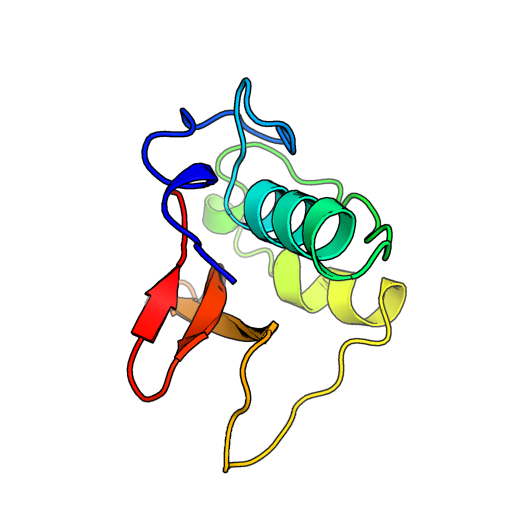-12.456 -5.462 1.00 85.00 85 ARG A O 1
ATOM 737 N N . LYS A 1 86 ? 11.718 -13.835 -4.339 1.00 87.81 86 LYS A N 1
ATOM 738 C CA . LYS A 1 86 ? 12.336 -13.703 -3.015 1.00 87.81 86 LYS A CA 1
ATOM 739 C C . LYS A 1 86 ? 12.385 -12.258 -2.490 1.00 87.81 86 LYS A C 1
ATOM 741 O O . LYS A 1 86 ? 13.334 -11.877 -1.803 1.00 87.81 86 LYS A O 1
ATOM 746 N N . LEU A 1 87 ? 11.350 -11.462 -2.759 1.00 88.19 87 LEU A N 1
ATOM 747 C CA . LEU A 1 87 ? 11.275 -10.050 -2.362 1.00 88.19 87 LEU A CA 1
ATOM 748 C C . LEU A 1 87 ? 9.866 -9.628 -1.947 1.00 88.19 87 LEU A C 1
ATOM 750 O O . LEU A 1 87 ? 8.883 -10.268 -2.309 1.00 88.19 87 LEU A O 1
ATOM 754 N N . VAL A 1 88 ? 9.768 -8.522 -1.215 1.00 88.56 88 VAL A N 1
ATOM 755 C CA . VAL A 1 88 ? 8.507 -7.817 -0.983 1.00 88.56 88 VAL A CA 1
ATOM 756 C C . VAL A 1 88 ? 8.246 -6.898 -2.163 1.00 88.56 88 VAL A C 1
ATOM 758 O O . VAL A 1 88 ? 9.079 -6.045 -2.454 1.00 88.56 88 VAL A O 1
ATOM 761 N N . ASN A 1 89 ? 7.103 -7.066 -2.828 1.00 89.19 89 ASN A N 1
ATOM 762 C CA . ASN A 1 89 ? 6.683 -6.256 -3.980 1.00 89.19 89 ASN A CA 1
ATOM 763 C C . ASN A 1 89 ? 5.430 -5.415 -3.722 1.00 89.19 89 ASN A C 1
ATOM 765 O O . ASN A 1 89 ? 5.114 -4.559 -4.544 1.00 89.19 89 ASN A O 1
ATOM 769 N N . HIS A 1 90 ? 4.738 -5.646 -2.603 1.00 92.31 90 HIS A N 1
ATOM 770 C CA . HIS A 1 90 ? 3.458 -5.014 -2.308 1.00 92.31 90 HIS A CA 1
ATOM 771 C C . HIS A 1 90 ? 3.292 -4.700 -0.826 1.00 92.31 90 HIS A C 1
ATOM 773 O O . HIS A 1 90 ? 3.872 -5.367 0.036 1.00 92.31 90 HIS A O 1
ATOM 779 N N . ILE A 1 91 ? 2.445 -3.717 -0.537 1.00 92.81 91 ILE A N 1
ATOM 780 C CA . ILE A 1 91 ? 2.028 -3.362 0.817 1.00 92.81 91 ILE A CA 1
ATOM 781 C C . ILE A 1 91 ? 0.528 -3.059 0.852 1.00 92.81 91 ILE A C 1
ATOM 783 O O . ILE A 1 91 ? -0.019 -2.434 -0.055 1.00 92.81 91 ILE A O 1
ATOM 787 N N . GLY A 1 92 ? -0.124 -3.512 1.915 1.00 94.81 92 GLY A N 1
ATOM 788 C CA . GLY A 1 92 ? -1.466 -3.109 2.314 1.00 94.81 92 GLY A CA 1
ATOM 789 C C . GLY A 1 92 ? -1.460 -2.542 3.730 1.00 94.81 92 GLY A C 1
ATOM 790 O O . GLY A 1 92 ? -0.422 -2.478 4.391 1.00 94.81 92 GLY A O 1
ATOM 791 N N . LEU A 1 93 ? -2.633 -2.145 4.205 1.00 95.56 93 LEU A N 1
ATOM 792 C CA . LEU A 1 93 ? -2.819 -1.574 5.532 1.00 95.56 93 LEU A CA 1
ATOM 793 C C . LEU A 1 93 ? -3.978 -2.264 6.244 1.00 95.56 93 LEU A C 1
ATOM 795 O O . LEU A 1 93 ? -5.064 -2.367 5.676 1.00 95.56 93 LEU A O 1
ATOM 799 N N . ILE A 1 94 ? -3.774 -2.709 7.481 1.00 96.06 94 ILE A N 1
ATOM 800 C CA . ILE A 1 94 ? -4.838 -3.317 8.287 1.00 96.06 94 ILE A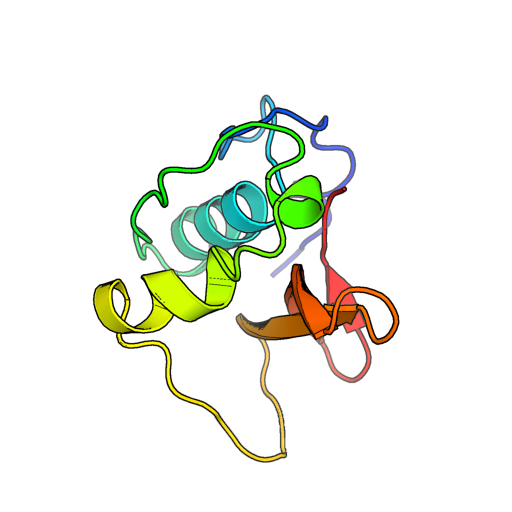 CA 1
ATOM 801 C C . ILE A 1 94 ? -5.878 -2.251 8.640 1.00 96.06 94 ILE A C 1
ATOM 803 O O . ILE A 1 94 ? -5.543 -1.186 9.165 1.00 96.06 94 ILE A O 1
ATOM 807 N N . ILE A 1 95 ? -7.152 -2.537 8.368 1.00 95.44 95 ILE A N 1
ATOM 808 C CA . ILE A 1 95 ? -8.263 -1.606 8.620 1.00 95.44 95 ILE A CA 1
ATOM 809 C C . ILE A 1 95 ? -9.182 -2.071 9.751 1.00 95.44 95 ILE A C 1
ATOM 811 O O . ILE A 1 95 ? -9.745 -1.218 10.449 1.00 95.44 95 ILE A O 1
ATOM 815 N N . GLU A 1 96 ? -9.295 -3.389 9.943 1.00 92.12 96 GLU A N 1
ATOM 816 C CA . GLU A 1 96 ? -10.066 -4.092 10.978 1.00 92.12 96 GLU A CA 1
ATOM 817 C C . GLU A 1 96 ? -9.465 -5.495 11.196 1.00 92.12 96 GLU A C 1
ATOM 819 O O . GLU A 1 96 ? -8.556 -5.896 10.467 1.00 92.12 96 GLU A O 1
ATOM 824 N N . GLU A 1 97 ? -9.973 -6.241 12.180 1.00 90.06 97 GLU A N 1
ATOM 825 C CA . GLU A 1 97 ? -9.646 -7.663 12.351 1.00 90.06 97 GLU A CA 1
ATOM 826 C C . GLU A 1 97 ? -9.924 -8.424 11.045 1.00 90.06 97 GLU A C 1
ATOM 828 O O . GLU A 1 97 ? -10.977 -8.251 10.428 1.00 90.06 97 GLU A O 1
ATOM 833 N N . ASP A 1 98 ? -8.928 -9.182 10.583 1.00 89.88 98 ASP A N 1
ATOM 834 C CA . ASP A 1 98 ? -8.941 -9.949 9.331 1.00 89.88 98 ASP A CA 1
ATOM 835 C C . ASP A 1 98 ? -9.239 -9.154 8.044 1.00 89.88 98 ASP A C 1
ATOM 837 O O . ASP A 1 98 ? -9.518 -9.739 6.994 1.00 89.88 98 ASP A O 1
ATOM 841 N N . LYS A 1 99 ? -9.139 -7.816 8.072 1.00 94.44 99 LYS A N 1
ATOM 842 C CA . LYS A 1 99 ? -9.349 -6.965 6.891 1.00 94.44 99 LYS A CA 1
ATOM 843 C C . LYS A 1 99 ? -8.203 -5.992 6.675 1.00 94.44 99 LYS A C 1
ATOM 845 O O . LYS A 1 99 ? -7.755 -5.290 7.584 1.00 94.44 99 LYS A O 1
ATOM 850 N N . PHE A 1 100 ? -7.804 -5.857 5.418 1.00 96.50 100 PHE A N 1
ATOM 851 C CA . PHE A 1 100 ? -6.828 -4.869 4.979 1.00 96.50 100 PHE A CA 1
ATOM 852 C C . PHE A 1 100 ? -7.303 -4.162 3.707 1.00 96.50 100 PHE A C 1
ATOM 854 O O . PHE A 1 100 ? -8.151 -4.671 2.977 1.00 96.50 100 PHE A O 1
ATOM 861 N N . ILE A 1 101 ? -6.742 -2.984 3.449 1.00 96.88 101 ILE A N 1
ATOM 862 C CA . ILE A 1 101 ? -6.926 -2.223 2.212 1.00 96.88 101 ILE A CA 1
ATOM 863 C C . ILE A 1 101 ? -5.605 -2.165 1.444 1.00 96.88 101 ILE A C 1
ATOM 865 O O . ILE A 1 101 ? -4.529 -2.061 2.037 1.00 96.88 101 ILE A O 1
ATOM 869 N N . HIS A 1 102 ? -5.682 -2.239 0.120 1.00 96.44 102 HIS A N 1
ATOM 870 C CA . HIS A 1 102 ? -4.552 -2.050 -0.781 1.00 96.44 102 HIS A CA 1
ATOM 871 C C . HIS A 1 102 ? -5.055 -1.537 -2.137 1.00 96.44 102 HIS A C 1
ATOM 873 O O . HIS A 1 102 ? -6.236 -1.658 -2.449 1.00 96.44 102 HIS A O 1
ATOM 879 N N . THR A 1 103 ? -4.152 -0.981 -2.936 1.00 93.81 103 THR A N 1
ATOM 880 C CA . THR A 1 103 ? -4.334 -0.768 -4.383 1.00 93.81 103 THR A CA 1
ATOM 881 C C . THR A 1 103 ? -3.272 -1.583 -5.119 1.00 93.81 103 THR A C 1
ATOM 883 O O . THR A 1 103 ? -2.383 -2.102 -4.443 1.00 93.81 103 THR A O 1
ATOM 886 N N . TYR A 1 104 ? -3.390 -1.754 -6.439 1.00 77.50 104 TYR A N 1
ATOM 887 C CA . TYR A 1 104 ? -2.433 -2.499 -7.275 1.00 77.50 104 TYR A CA 1
ATOM 888 C C . TYR A 1 104 ? -1.122 -1.739 -7.532 1.00 77.50 104 TYR A C 1
ATOM 890 O O . TYR A 1 104 ? -1.007 -0.570 -7.104 1.00 77.50 104 TYR A O 1
#